Protein AF-A0A821MSV3-F1 (afdb_monomer_lite)

Radius of gyration: 21.6 Å; chains: 1; bounding box: 60×41×45 Å

Secondary structure (DSSP, 8-state):
--HHHHHHHHHTEEEETTTTEEEETTTB--SSTTB-TTT-PBPB--TT--HHHHHHHHHHIIIIIHHHHHHHHTTT------TTS-HHHHHHHHHHHHHHHHTSHHHHHHHHHHHHTTS-----SSHHHHHHHHHHHHHHHHHHHHHHHHHHHHHHHTT--

Sequence (161 aa):
IEDDLLKRRILGRLIHKPSGRTYHEEFHPPKQPMKDDVTGETLERRSDDTNETLNARLNTYHSQTKPLIDFYRKRHVHRSIDATQHVSKVLKQSIEIVDHFRQQPTYKLSEVIVEKAQNEDDLNTKSKQITNQADAEKRLSNNFLSIYNSVTSVLRERGII

Structure (mmCIF, N/CA/C/O backbone):
data_AF-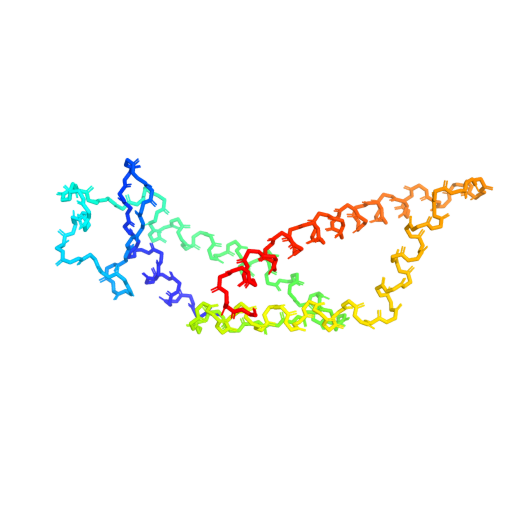A0A821MSV3-F1
#
_entry.id   AF-A0A821MSV3-F1
#
loop_
_atom_site.group_PDB
_atom_site.id
_atom_site.type_symbol
_atom_site.label_atom_id
_atom_site.label_alt_id
_atom_site.label_comp_id
_atom_site.label_asym_id
_atom_site.label_entity_id
_atom_site.label_seq_id
_atom_site.pdbx_PDB_ins_code
_atom_site.Cartn_x
_atom_site.Cartn_y
_atom_site.Cartn_z
_atom_site.occupancy
_atom_site.B_iso_or_equiv
_atom_site.auth_seq_id
_atom_site.auth_comp_id
_atom_site.auth_asym_id
_atom_site.auth_atom_id
_atom_site.pdbx_PDB_model_num
ATOM 1 N N . ILE A 1 1 ? -1.767 2.713 -10.852 1.00 86.12 1 ILE A N 1
ATOM 2 C CA . ILE A 1 1 ? -2.822 3.044 -9.867 1.00 86.12 1 ILE A CA 1
ATOM 3 C C . ILE A 1 1 ? -2.900 4.554 -9.840 1.00 86.12 1 ILE A C 1
ATOM 5 O O . ILE A 1 1 ? -1.842 5.165 -9.777 1.00 86.12 1 ILE A O 1
ATOM 9 N N . GLU A 1 2 ? -4.098 5.121 -9.898 1.00 91.62 2 GLU A N 1
ATOM 10 C CA . GLU A 1 2 ? -4.280 6.569 -9.792 1.00 91.62 2 GLU A CA 1
ATOM 11 C C . GLU A 1 2 ? -3.944 7.077 -8.383 1.00 91.62 2 GLU A C 1
ATOM 13 O O . GLU A 1 2 ? -4.313 6.450 -7.382 1.00 91.62 2 GLU A O 1
ATOM 18 N N . ASP A 1 3 ? -3.277 8.229 -8.304 1.00 93.44 3 ASP A N 1
ATOM 19 C CA . ASP A 1 3 ? -2.793 8.809 -7.044 1.00 93.44 3 ASP A CA 1
ATOM 20 C C . ASP A 1 3 ? -3.931 9.066 -6.048 1.00 93.44 3 ASP A C 1
ATOM 22 O O . ASP A 1 3 ? -3.771 8.835 -4.851 1.00 93.44 3 ASP A O 1
ATOM 26 N N . ASP A 1 4 ? -5.114 9.460 -6.519 1.00 93.38 4 ASP A N 1
ATOM 27 C CA . ASP A 1 4 ? -6.261 9.715 -5.640 1.00 93.38 4 ASP A CA 1
ATOM 28 C C . ASP A 1 4 ? -6.815 8.438 -4.999 1.00 93.38 4 ASP A C 1
ATOM 30 O O . ASP A 1 4 ? -7.256 8.449 -3.846 1.00 93.38 4 ASP A O 1
ATOM 34 N N . LEU A 1 5 ? -6.730 7.299 -5.692 1.00 92.50 5 LEU A N 1
ATOM 35 C CA . LEU A 1 5 ? -7.059 6.011 -5.087 1.00 92.50 5 LEU A CA 1
ATOM 36 C C . LEU A 1 5 ? -6.012 5.613 -4.037 1.00 92.50 5 LEU A C 1
ATOM 38 O O . LEU A 1 5 ? -6.377 5.068 -2.994 1.00 92.50 5 LEU A O 1
ATOM 42 N N . LEU A 1 6 ? -4.728 5.902 -4.275 1.00 92.75 6 LEU A N 1
ATOM 43 C CA . LEU A 1 6 ? -3.677 5.692 -3.273 1.00 92.75 6 LEU A CA 1
ATOM 44 C C . LEU A 1 6 ? -3.888 6.575 -2.040 1.00 92.75 6 LEU A C 1
ATOM 46 O O . LEU A 1 6 ? -3.778 6.070 -0.924 1.00 92.75 6 LEU A O 1
ATOM 50 N N . LYS A 1 7 ? -4.264 7.847 -2.219 1.00 94.25 7 LYS A N 1
ATOM 51 C CA . LYS A 1 7 ? -4.624 8.749 -1.113 1.00 94.25 7 LYS A CA 1
ATOM 52 C C . LYS A 1 7 ? -5.728 8.166 -0.251 1.00 94.25 7 LYS A C 1
ATOM 54 O O . LYS A 1 7 ? -5.529 8.037 0.955 1.00 94.25 7 LYS A O 1
ATOM 59 N N . ARG A 1 8 ? -6.835 7.727 -0.856 1.00 94.12 8 ARG A N 1
ATOM 60 C CA . ARG A 1 8 ? -7.924 7.087 -0.102 1.00 94.12 8 ARG A CA 1
ATOM 61 C C . ARG A 1 8 ? -7.447 5.860 0.672 1.00 94.12 8 ARG A C 1
ATOM 63 O O . ARG A 1 8 ? -7.705 5.770 1.864 1.00 94.12 8 ARG A O 1
ATOM 70 N N . ARG A 1 9 ? -6.682 4.971 0.023 1.00 93.69 9 ARG A N 1
ATOM 71 C CA . ARG A 1 9 ? -6.158 3.731 0.632 1.00 93.69 9 ARG A CA 1
ATOM 72 C C . ARG A 1 9 ? -5.214 3.965 1.813 1.00 93.69 9 ARG A C 1
ATOM 74 O O . ARG A 1 9 ? -5.204 3.175 2.752 1.00 93.69 9 ARG A O 1
ATOM 81 N N . ILE A 1 10 ? -4.364 4.987 1.733 1.00 94.56 10 ILE A N 1
ATOM 82 C CA . ILE A 1 10 ? -3.355 5.264 2.761 1.00 94.56 10 ILE A CA 1
ATOM 83 C C . ILE A 1 10 ? -3.970 6.047 3.922 1.00 94.56 10 ILE A C 1
ATOM 85 O O . ILE A 1 10 ? -3.787 5.663 5.072 1.00 94.56 10 ILE A O 1
ATOM 89 N N . LEU A 1 11 ? -4.734 7.103 3.633 1.00 95.44 11 LEU A N 1
ATOM 90 C CA . LEU A 1 11 ? -5.289 7.983 4.666 1.00 95.44 11 LEU A CA 1
ATOM 91 C C . LEU A 1 11 ? -6.431 7.336 5.461 1.00 95.44 11 LEU A C 1
ATOM 93 O O . LEU A 1 11 ? -6.666 7.726 6.605 1.00 95.44 11 LEU A O 1
ATOM 97 N N . GLY A 1 12 ? -7.123 6.352 4.880 1.00 95.69 12 GLY A N 1
ATOM 98 C CA . GLY A 1 12 ? -8.183 5.595 5.547 1.00 95.69 12 GLY A CA 1
ATOM 99 C C . GLY A 1 12 ? -7.692 4.401 6.370 1.00 95.69 12 GLY A C 1
ATOM 100 O O . GLY A 1 12 ? -8.519 3.634 6.858 1.00 95.69 12 GLY A O 1
ATOM 101 N N . ARG A 1 13 ? -6.375 4.190 6.509 1.00 96.94 13 ARG A N 1
ATOM 102 C CA . ARG A 1 13 ? -5.812 3.036 7.223 1.00 96.94 13 ARG A CA 1
ATOM 103 C C . ARG A 1 13 ? -5.927 3.188 8.740 1.00 96.94 13 ARG A C 1
ATOM 105 O O . ARG A 1 13 ? -5.513 4.190 9.319 1.00 96.94 13 ARG A O 1
ATOM 112 N N . LEU A 1 14 ? -6.400 2.125 9.380 1.00 97.50 14 LEU A N 1
ATOM 113 C CA . LEU A 1 14 ? -6.507 1.988 10.829 1.00 97.50 14 LEU A CA 1
ATOM 114 C C . LEU A 1 14 ? -5.700 0.773 11.299 1.00 97.50 14 LEU A C 1
ATOM 116 O O . LEU A 1 14 ? -5.571 -0.217 10.573 1.00 97.50 14 LEU A O 1
ATOM 120 N N . ILE A 1 15 ? -5.165 0.829 12.515 1.00 97.38 15 ILE A N 1
ATOM 121 C CA . ILE A 1 15 ? -4.403 -0.259 13.126 1.00 97.38 15 ILE A CA 1
ATOM 122 C C . ILE A 1 15 ? -4.786 -0.446 14.592 1.00 97.38 15 ILE A C 1
ATOM 124 O O . ILE A 1 15 ? -4.945 0.514 15.346 1.00 97.38 15 ILE A O 1
ATOM 128 N N . HIS A 1 16 ? -4.898 -1.705 15.002 1.00 97.75 16 HIS A N 1
ATOM 129 C CA . HIS A 1 16 ? -4.957 -2.088 16.402 1.00 97.75 16 HIS A CA 1
ATOM 130 C C . HIS A 1 16 ? -3.535 -2.372 16.912 1.00 97.75 16 HIS A C 1
ATOM 132 O O . HIS A 1 16 ? -3.018 -3.479 16.728 1.00 97.75 16 HIS A O 1
ATOM 138 N N . LYS A 1 17 ? -2.895 -1.373 17.535 1.00 95.38 17 LYS A N 1
ATOM 139 C CA . LYS A 1 17 ? -1.481 -1.402 17.969 1.00 95.38 17 LYS A CA 1
ATOM 140 C C . LYS A 1 17 ? -1.032 -2.702 18.658 1.00 95.38 17 LYS A C 1
ATOM 142 O O . LYS A 1 17 ? -0.028 -3.255 18.216 1.00 95.38 17 LYS A O 1
ATOM 147 N N . PRO A 1 18 ? -1.743 -3.216 19.682 1.00 96.75 18 PRO A N 1
ATOM 148 C CA . PRO A 1 18 ? -1.330 -4.422 20.403 1.00 96.75 18 PRO A CA 1
ATOM 149 C C . PRO A 1 18 ? -1.244 -5.679 19.532 1.00 96.75 18 PRO A C 1
ATOM 151 O O . PRO A 1 18 ? -0.412 -6.545 19.778 1.00 96.75 18 PRO A O 1
ATOM 154 N N . SER A 1 19 ? -2.105 -5.792 18.517 1.00 96.81 19 SER A N 1
ATOM 155 C CA . SER A 1 19 ? -2.214 -7.008 17.696 1.00 96.81 19 SER A CA 1
ATOM 156 C C . SER A 1 19 ? -1.620 -6.890 16.294 1.00 96.81 19 SER A C 1
ATOM 158 O O . SER A 1 19 ? -1.409 -7.901 15.631 1.00 96.81 19 SER A O 1
ATOM 160 N N . GLY A 1 20 ? -1.435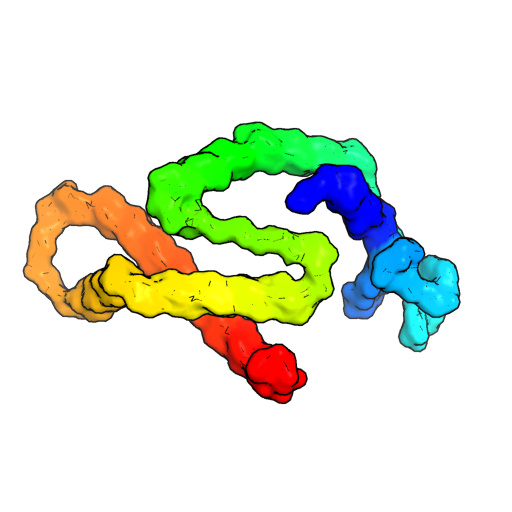 -5.665 15.799 1.00 95.12 20 GLY A N 1
ATOM 161 C CA . GLY A 1 20 ? -1.073 -5.395 14.411 1.00 95.12 20 GLY A CA 1
ATOM 162 C C . GLY A 1 20 ? -2.202 -5.598 13.391 1.00 95.12 20 GLY A C 1
ATOM 163 O O . GLY A 1 20 ? -1.960 -5.378 12.205 1.00 95.12 20 GLY A O 1
ATOM 164 N N . ARG A 1 21 ? -3.424 -5.982 13.803 1.00 96.88 21 ARG A N 1
ATOM 165 C CA . ARG A 1 21 ? -4.583 -6.059 12.894 1.00 96.88 21 ARG A CA 1
ATOM 166 C C . ARG A 1 21 ? -4.836 -4.703 12.247 1.00 96.88 21 ARG A C 1
ATOM 168 O O . ARG A 1 21 ? -4.806 -3.670 12.919 1.00 96.88 21 ARG A O 1
ATOM 175 N N . THR A 1 22 ? -5.094 -4.719 10.947 1.00 96.56 22 THR A N 1
ATOM 176 C CA . THR A 1 22 ? -5.338 -3.522 10.150 1.00 96.56 22 THR A CA 1
ATOM 177 C C . THR A 1 22 ? -6.772 -3.493 9.655 1.00 96.56 22 THR A C 1
ATOM 179 O O . THR A 1 22 ? -7.345 -4.514 9.286 1.00 96.56 22 THR A O 1
ATOM 182 N N . TYR A 1 23 ? -7.330 -2.292 9.623 1.00 97.44 23 TYR A N 1
ATOM 183 C CA . TYR A 1 23 ? -8.652 -2.005 9.088 1.00 97.44 23 TYR A CA 1
ATOM 184 C C . TYR A 1 23 ? -8.546 -0.824 8.129 1.00 97.44 23 TYR A C 1
ATOM 186 O O . TYR A 1 23 ? -7.500 -0.170 8.016 1.00 97.44 23 TYR A O 1
ATOM 194 N N . HIS A 1 24 ? -9.633 -0.542 7.428 1.00 97.00 24 HIS A N 1
ATOM 195 C CA . HIS A 1 24 ? -9.721 0.613 6.558 1.00 97.00 24 HIS A CA 1
ATOM 196 C C . HIS A 1 24 ? -11.123 1.209 6.589 1.00 97.00 24 HIS A C 1
ATOM 198 O O . HIS A 1 24 ? -12.087 0.485 6.389 1.00 97.00 24 HIS A O 1
ATOM 204 N N . GLU A 1 25 ? -1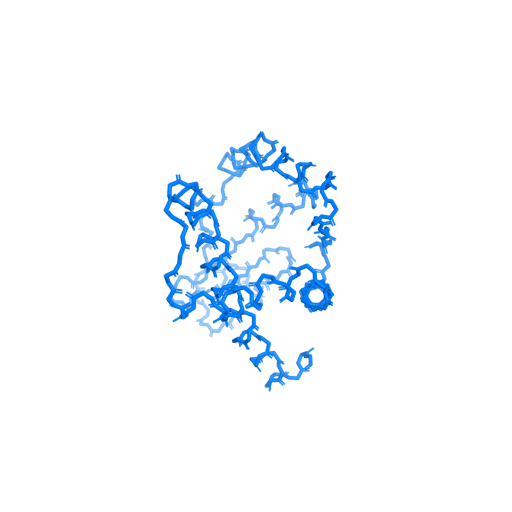1.239 2.528 6.719 1.00 95.62 25 GLU A N 1
ATOM 205 C CA . GLU A 1 25 ? -12.528 3.229 6.845 1.00 95.62 25 GLU A CA 1
ATOM 206 C C . GLU A 1 25 ? -13.530 2.902 5.722 1.00 95.62 25 GLU A C 1
ATOM 208 O O . GLU A 1 25 ? -14.693 2.646 5.998 1.00 95.62 25 GLU A O 1
ATOM 213 N N . GLU A 1 26 ? -13.077 2.859 4.463 1.00 93.94 26 GLU A N 1
ATOM 214 C CA . GLU A 1 26 ? -13.907 2.478 3.304 1.00 93.94 26 GLU A CA 1
ATOM 215 C C . GLU A 1 26 ? -13.814 0.989 2.901 1.00 93.94 26 GLU A C 1
ATOM 217 O O . GLU A 1 26 ? -14.832 0.331 2.709 1.00 93.94 26 GLU A O 1
ATOM 222 N N . PHE A 1 27 ? -12.602 0.449 2.704 1.00 90.88 27 PHE A N 1
ATOM 223 C CA . PHE A 1 27 ? -12.408 -0.835 2.007 1.00 90.88 27 PHE A CA 1
ATOM 224 C C . PHE A 1 27 ? -12.453 -2.078 2.905 1.00 90.88 27 PHE A C 1
ATOM 226 O O . PHE A 1 27 ? -12.623 -3.186 2.401 1.00 90.88 27 PHE A O 1
ATOM 233 N N . HIS A 1 28 ? -12.258 -1.914 4.213 1.00 94.44 28 HIS A N 1
ATOM 234 C CA . HIS A 1 28 ? -12.316 -2.993 5.200 1.00 94.44 28 HIS A CA 1
ATOM 235 C C . HIS A 1 28 ? -12.678 -2.406 6.575 1.00 94.44 28 HIS A C 1
ATOM 237 O O . HIS A 1 28 ? -11.824 -2.361 7.469 1.00 94.44 28 HIS A O 1
ATOM 243 N N . PRO A 1 29 ? -13.895 -1.845 6.714 1.00 97.00 29 PRO A N 1
ATOM 244 C CA . PRO A 1 29 ? -14.278 -1.128 7.921 1.00 97.00 29 PRO A CA 1
ATOM 245 C C . PRO A 1 29 ? -14.382 -2.087 9.109 1.00 97.00 29 PRO A C 1
ATOM 247 O O . PRO A 1 29 ? -14.822 -3.226 8.930 1.00 97.00 29 PRO A O 1
ATOM 250 N N . PRO A 1 30 ? -14.016 -1.639 10.322 1.00 97.56 30 PRO A N 1
ATOM 251 C CA . PRO A 1 30 ? -14.334 -2.392 11.527 1.00 97.56 30 PRO A CA 1
ATOM 252 C C . PRO A 1 30 ? -15.855 -2.471 11.711 1.00 97.56 30 PRO A C 1
ATOM 254 O O . PRO A 1 30 ? -16.596 -1.585 11.270 1.00 97.56 30 PRO A O 1
ATOM 257 N N . LYS A 1 31 ? -16.336 -3.497 12.417 1.00 97.69 31 LYS A N 1
ATOM 258 C CA . LYS A 1 31 ? -17.761 -3.658 12.755 1.00 97.69 31 LYS A CA 1
ATOM 259 C C . LYS A 1 31 ? -18.287 -2.481 13.569 1.00 97.69 31 LYS A C 1
ATOM 261 O O . LYS A 1 31 ? -19.442 -2.093 13.411 1.00 97.69 31 LYS A O 1
ATOM 266 N N . GLN A 1 32 ? -17.449 -1.935 14.450 1.00 97.38 32 GLN A N 1
ATOM 267 C CA . GLN A 1 32 ? -17.727 -0.714 15.197 1.00 97.38 32 GLN A CA 1
ATOM 268 C C . GLN A 1 32 ? -16.668 0.348 14.868 1.00 97.38 32 GLN A C 1
ATOM 270 O O . GLN A 1 32 ? -15.475 0.040 14.903 1.00 97.38 32 GLN A O 1
ATOM 275 N N . PRO A 1 33 ? -17.063 1.602 14.574 1.00 97.12 33 PRO A N 1
ATOM 276 C CA . PRO A 1 33 ? -16.113 2.655 14.233 1.00 97.12 33 PRO A CA 1
ATOM 277 C C . PRO A 1 33 ? -15.011 2.806 15.284 1.00 97.12 33 PRO A C 1
ATOM 279 O O . PRO A 1 33 ? -15.291 2.936 16.475 1.00 97.12 33 PRO A O 1
ATOM 282 N N . MET A 1 34 ? -13.756 2.817 14.828 1.00 97.38 34 MET A N 1
ATOM 283 C CA . MET A 1 34 ? -12.564 2.980 15.672 1.00 97.38 34 MET A CA 1
ATOM 284 C C . MET A 1 34 ? -12.397 1.912 16.769 1.00 97.38 34 MET A C 1
ATOM 286 O O . MET A 1 34 ? -11.730 2.170 17.775 1.00 97.38 34 MET A O 1
ATOM 290 N N . LYS A 1 35 ? -12.964 0.713 16.583 1.00 98.12 35 LYS A N 1
ATOM 291 C CA . LYS A 1 35 ? -12.858 -0.406 17.526 1.00 98.12 35 LYS A CA 1
ATOM 292 C C . LYS A 1 35 ? -12.377 -1.679 16.845 1.00 98.12 35 LYS A C 1
ATOM 294 O O . LYS A 1 35 ? -12.798 -1.991 15.740 1.00 98.12 35 LYS A O 1
ATOM 299 N N . ASP A 1 36 ? -11.479 -2.399 17.505 1.00 98.19 36 ASP A N 1
ATOM 300 C CA . ASP A 1 36 ? -11.008 -3.696 17.039 1.00 98.19 36 ASP A CA 1
ATOM 301 C C . ASP A 1 36 ? -12.117 -4.747 17.154 1.00 98.19 36 ASP A C 1
ATOM 303 O O . ASP A 1 36 ? -12.751 -4.884 18.199 1.00 98.19 36 ASP A O 1
ATOM 307 N N . ASP A 1 37 ? -12.317 -5.527 16.095 1.00 98.06 37 ASP A N 1
ATOM 308 C CA . ASP A 1 37 ? -13.411 -6.498 16.004 1.00 98.06 37 ASP A CA 1
ATOM 309 C C . ASP A 1 37 ? -13.272 -7.695 16.954 1.00 98.06 37 ASP A C 1
ATOM 311 O O . ASP A 1 37 ? -14.246 -8.428 17.148 1.00 98.06 37 ASP A O 1
ATOM 315 N N . VAL A 1 38 ? -12.074 -7.931 17.500 1.00 97.69 38 VAL A N 1
ATOM 316 C CA . VAL A 1 38 ? -11.780 -9.069 18.381 1.00 97.69 38 VAL A CA 1
ATOM 317 C C . VAL A 1 38 ? -11.750 -8.633 19.841 1.00 97.69 38 VAL A C 1
ATOM 319 O O . VAL A 1 38 ? -12.346 -9.301 20.681 1.00 97.69 38 VAL A O 1
ATOM 322 N N . THR A 1 39 ? -11.054 -7.537 20.155 1.00 97.81 39 THR A N 1
ATOM 323 C CA . THR A 1 39 ? -10.854 -7.095 21.547 1.00 97.81 39 THR A CA 1
ATOM 324 C C . THR A 1 39 ? -11.793 -5.971 21.974 1.00 97.81 39 THR A C 1
ATOM 326 O O . THR A 1 39 ? -11.973 -5.759 23.170 1.00 97.81 39 THR A O 1
ATOM 329 N N . GLY A 1 40 ? -12.399 -5.239 21.033 1.00 97.00 40 GLY A N 1
ATOM 330 C CA . GLY A 1 40 ? -13.172 -4.028 21.330 1.00 97.00 40 GLY A CA 1
ATOM 331 C C . GLY A 1 40 ? -12.309 -2.840 21.779 1.00 97.00 40 GLY A C 1
ATOM 332 O O . GLY A 1 40 ? -12.835 -1.811 22.210 1.00 97.00 40 GLY A O 1
ATOM 333 N N . GLU A 1 41 ? -10.984 -2.954 21.696 1.00 97.94 41 GLU A N 1
ATOM 334 C CA . GLU A 1 41 ? -10.052 -1.872 22.007 1.00 97.94 41 GLU A CA 1
ATOM 335 C C . GLU A 1 41 ? -10.024 -0.829 20.885 1.00 97.94 41 GLU A C 1
ATOM 337 O O . GLU A 1 41 ? -10.537 -1.038 19.787 1.00 97.94 41 GLU A O 1
ATOM 342 N N . THR A 1 42 ? -9.457 0.342 21.164 1.00 97.94 42 THR A N 1
ATOM 343 C CA . THR A 1 42 ? -9.457 1.461 20.216 1.00 97.94 42 THR A CA 1
ATOM 344 C C . THR A 1 42 ? -8.471 1.233 19.068 1.00 97.94 42 THR A C 1
ATOM 346 O O . THR A 1 42 ? -7.320 0.851 19.280 1.00 97.94 42 THR A O 1
ATOM 349 N N . LEU A 1 43 ? -8.922 1.517 17.847 1.00 98.25 43 LEU A N 1
ATOM 350 C CA . LEU A 1 43 ? -8.067 1.616 16.668 1.00 98.25 43 LEU A CA 1
ATOM 351 C C . LEU A 1 43 ? -7.455 3.007 16.568 1.00 98.25 43 LEU A C 1
ATOM 353 O O . LEU A 1 43 ? -8.038 3.999 17.000 1.00 98.25 43 LEU A O 1
ATOM 357 N N . GLU A 1 44 ? -6.311 3.093 15.913 1.00 96.81 44 GLU A N 1
ATOM 358 C CA . GLU A 1 44 ? -5.648 4.359 15.639 1.00 96.81 44 GLU A CA 1
ATOM 359 C C . GLU A 1 44 ? -5.203 4.458 14.184 1.00 96.81 44 GLU A C 1
ATOM 361 O O . GLU A 1 44 ? -5.046 3.457 13.484 1.00 96.81 44 GLU A O 1
ATOM 366 N N . ARG A 1 45 ? -4.984 5.688 13.726 1.00 94.50 45 ARG A N 1
ATOM 367 C CA . ARG A 1 45 ? -4.313 5.956 12.454 1.00 94.50 45 ARG A CA 1
ATOM 368 C C . ARG A 1 45 ? -2.810 5.971 12.689 1.00 94.50 45 ARG A C 1
ATOM 370 O O . ARG A 1 45 ? -2.346 6.404 13.744 1.00 94.50 45 ARG A O 1
ATOM 377 N N . ARG A 1 46 ? -2.033 5.541 11.697 1.00 91.56 46 ARG A N 1
ATOM 378 C CA . ARG A 1 46 ? -0.577 5.687 11.778 1.00 91.56 46 ARG A CA 1
ATOM 379 C C . ARG A 1 46 ? -0.190 7.154 11.645 1.00 91.56 46 ARG A C 1
ATOM 381 O O . ARG A 1 46 ? -0.768 7.886 10.848 1.00 91.56 46 ARG A O 1
ATOM 388 N N . SER A 1 47 ? 0.838 7.559 12.382 1.00 91.19 47 SER A N 1
ATOM 389 C CA . SER A 1 47 ? 1.336 8.937 12.370 1.00 91.19 47 SER A CA 1
ATOM 390 C C . SER A 1 47 ? 1.902 9.378 11.016 1.00 91.19 47 SER A C 1
ATOM 392 O O . SER A 1 47 ? 1.925 10.572 10.741 1.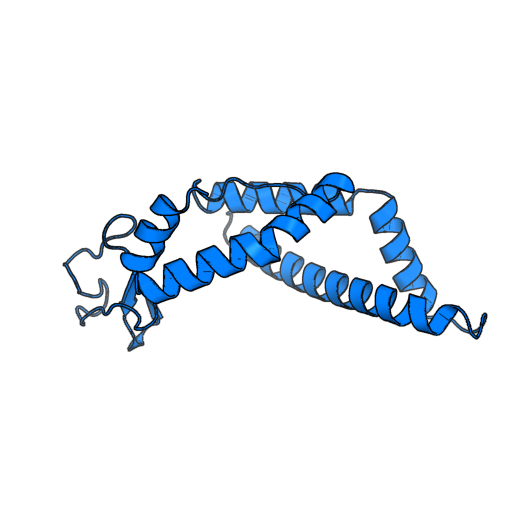00 91.19 47 SER A O 1
ATOM 394 N N . ASP A 1 48 ? 2.340 8.443 10.163 1.00 90.25 48 ASP A N 1
ATOM 395 C CA . ASP A 1 48 ? 2.898 8.743 8.840 1.00 90.25 48 ASP A CA 1
ATOM 396 C C . ASP A 1 48 ? 1.864 8.766 7.699 1.00 90.25 48 ASP A C 1
ATOM 398 O O . ASP A 1 48 ? 2.213 9.101 6.564 1.00 90.25 48 ASP A O 1
ATOM 402 N N . ASP A 1 49 ? 0.595 8.457 7.984 1.00 92.25 49 ASP A N 1
ATOM 403 C CA . ASP A 1 49 ? -0.504 8.492 7.010 1.00 92.25 49 ASP A CA 1
ATOM 404 C C . ASP A 1 49 ? -1.128 9.891 6.933 1.00 92.25 49 ASP A C 1
ATOM 406 O O . ASP A 1 49 ? -2.306 10.098 7.220 1.00 92.25 49 ASP A O 1
ATOM 410 N N . THR A 1 50 ? -0.314 10.873 6.541 1.00 93.31 50 THR A N 1
ATOM 411 C CA . THR A 1 50 ? -0.743 12.265 6.347 1.00 93.31 50 THR A CA 1
ATOM 412 C C . THR A 1 50 ? -0.724 12.651 4.873 1.00 93.31 50 THR A C 1
ATOM 414 O O . THR A 1 50 ? 0.049 12.113 4.075 1.00 93.31 50 THR A O 1
ATOM 417 N N . ASN A 1 51 ? -1.560 13.624 4.497 1.00 93.81 51 ASN A N 1
ATOM 418 C CA . ASN A 1 51 ? -1.605 14.124 3.122 1.00 93.81 51 ASN A CA 1
ATOM 419 C C . ASN A 1 51 ? -0.248 14.706 2.690 1.00 93.81 51 ASN A C 1
ATOM 421 O O . ASN A 1 51 ? 0.204 14.464 1.576 1.00 93.81 51 ASN A O 1
ATOM 425 N N . GLU A 1 52 ? 0.430 15.424 3.586 1.00 94.94 52 GLU A N 1
ATOM 426 C CA . GLU A 1 52 ? 1.757 15.989 3.335 1.00 94.94 52 GLU A CA 1
ATOM 427 C C . GLU A 1 52 ? 2.802 14.896 3.078 1.00 94.94 52 GLU A C 1
ATOM 429 O O . GLU A 1 52 ? 3.458 14.899 2.032 1.00 94.94 52 GLU A O 1
ATOM 434 N N . THR A 1 53 ? 2.907 13.913 3.982 1.00 94.25 53 THR A N 1
ATOM 435 C CA . THR A 1 53 ? 3.865 12.804 3.841 1.00 94.25 53 THR A CA 1
ATOM 436 C C . THR A 1 53 ? 3.589 11.988 2.580 1.00 94.25 53 THR A C 1
ATOM 438 O O . THR A 1 53 ? 4.521 11.608 1.867 1.00 94.25 53 THR A O 1
ATOM 441 N N . LEU A 1 54 ? 2.318 11.736 2.262 1.00 94.69 54 LEU A N 1
ATOM 442 C CA . LEU A 1 54 ? 1.951 10.993 1.063 1.00 94.69 54 LEU A CA 1
ATOM 443 C C . LEU A 1 54 ? 2.278 11.763 -0.221 1.00 94.69 54 LEU A C 1
ATOM 445 O O . LEU A 1 54 ? 2.859 11.178 -1.133 1.00 94.69 54 LEU A O 1
ATOM 449 N N . ASN A 1 55 ? 1.963 13.057 -0.293 1.00 94.56 55 ASN A N 1
ATOM 450 C CA . ASN A 1 55 ? 2.277 13.868 -1.471 1.00 94.56 55 ASN A CA 1
ATOM 451 C C . ASN A 1 55 ? 3.790 13.956 -1.699 1.00 94.56 55 ASN A C 1
ATOM 453 O O . ASN A 1 55 ? 4.249 13.799 -2.831 1.00 94.56 55 ASN A O 1
ATOM 457 N N . ALA A 1 56 ? 4.581 14.112 -0.632 1.00 95.19 56 ALA A N 1
ATOM 458 C CA . ALA A 1 56 ? 6.038 14.061 -0.726 1.00 95.19 56 ALA A CA 1
ATOM 459 C C . ALA A 1 56 ? 6.529 12.709 -1.281 1.00 95.19 56 ALA A C 1
ATOM 461 O O . ALA A 1 56 ? 7.369 12.674 -2.182 1.00 95.19 56 ALA A O 1
ATOM 462 N N . ARG A 1 57 ? 5.968 11.588 -0.804 1.00 95.19 57 ARG A N 1
ATOM 463 C CA . ARG A 1 57 ? 6.297 10.238 -1.302 1.00 95.19 57 ARG A CA 1
ATOM 464 C C . ARG A 1 57 ? 5.904 10.045 -2.772 1.00 95.19 57 ARG A C 1
ATOM 466 O O . ARG A 1 57 ? 6.706 9.503 -3.532 1.00 95.19 57 ARG A O 1
ATOM 473 N N . LEU A 1 58 ? 4.719 10.501 -3.185 1.00 94.69 58 LEU A N 1
ATOM 474 C CA . LEU A 1 58 ? 4.255 10.423 -4.577 1.00 94.69 58 LEU A CA 1
ATOM 475 C C . LEU A 1 58 ? 5.146 11.249 -5.513 1.00 94.69 58 LEU A C 1
ATOM 477 O O . LEU A 1 58 ? 5.566 10.749 -6.555 1.00 94.69 58 LEU A O 1
ATOM 481 N N . ASN A 1 59 ? 5.523 12.466 -5.115 1.00 94.94 59 ASN A N 1
ATOM 482 C CA . ASN A 1 59 ? 6.440 13.306 -5.890 1.00 94.94 59 ASN A CA 1
ATOM 483 C C . ASN A 1 59 ? 7.811 12.637 -6.074 1.00 94.94 59 ASN A C 1
ATOM 485 O O . ASN A 1 59 ? 8.357 12.614 -7.182 1.00 94.94 59 ASN A O 1
ATOM 489 N N . THR A 1 60 ? 8.355 12.038 -5.012 1.00 95.19 60 THR A N 1
ATOM 490 C CA . THR A 1 60 ? 9.606 11.267 -5.083 1.00 95.19 60 THR A CA 1
ATOM 491 C C . THR A 1 60 ? 9.470 10.061 -6.014 1.00 95.19 60 THR A C 1
ATOM 493 O O . THR A 1 60 ? 10.330 9.843 -6.865 1.00 95.19 60 THR A O 1
ATOM 496 N N . TYR A 1 61 ? 8.369 9.310 -5.928 1.00 93.06 61 TYR A N 1
ATOM 497 C CA . TYR A 1 61 ? 8.102 8.183 -6.826 1.00 93.06 61 TYR A CA 1
ATOM 498 C C . TYR A 1 61 ? 8.045 8.619 -8.300 1.00 93.06 61 TYR A C 1
ATOM 500 O O . TYR A 1 61 ? 8.714 8.030 -9.154 1.00 93.06 61 TYR A O 1
ATOM 508 N N . HIS A 1 62 ? 7.298 9.682 -8.609 1.00 93.00 62 HIS A N 1
ATOM 509 C CA . HIS A 1 62 ? 7.154 10.174 -9.982 1.00 93.00 62 HIS A CA 1
ATOM 510 C C . HIS A 1 62 ? 8.456 10.741 -10.551 1.00 93.00 62 HIS A C 1
ATOM 512 O O . HIS A 1 62 ? 8.712 10.580 -11.742 1.00 93.00 62 HIS A O 1
ATOM 518 N N . SER A 1 63 ? 9.291 11.373 -9.723 1.00 94.00 63 SER A N 1
ATOM 519 C CA . SER A 1 63 ? 10.571 11.944 -10.166 1.00 94.00 63 SER A CA 1
ATOM 520 C C . SER A 1 63 ? 11.693 10.910 -10.286 1.00 94.00 63 SER A C 1
ATOM 522 O O . SER A 1 63 ? 12.505 11.010 -11.203 1.00 94.00 63 SER A O 1
ATOM 524 N N . GLN A 1 64 ? 11.742 9.909 -9.401 1.00 91.69 64 GLN A N 1
ATOM 525 C CA . GLN A 1 64 ? 12.875 8.977 -9.316 1.00 91.69 64 GLN A CA 1
ATOM 526 C C . GLN A 1 64 ? 12.548 7.574 -9.829 1.00 91.69 64 GLN A C 1
ATOM 528 O O . GLN A 1 64 ? 13.359 6.957 -10.519 1.00 91.69 64 GLN A O 1
ATOM 533 N N . THR A 1 65 ? 11.364 7.046 -9.518 1.00 88.31 65 THR A N 1
ATOM 534 C CA . THR A 1 65 ? 10.992 5.668 -9.870 1.00 88.31 65 THR A CA 1
ATOM 535 C C . THR A 1 65 ? 10.405 5.574 -11.276 1.00 88.31 65 THR A C 1
ATOM 537 O O . THR A 1 65 ? 10.698 4.622 -12.000 1.00 88.31 65 THR A O 1
ATOM 540 N N . LYS A 1 66 ? 9.624 6.567 -11.717 1.00 87.62 66 LYS A N 1
ATOM 541 C CA . LYS A 1 66 ? 9.015 6.563 -13.059 1.00 87.62 66 LYS A CA 1
ATOM 542 C C . LYS A 1 66 ? 10.040 6.465 -14.207 1.00 87.62 66 LYS A C 1
ATOM 544 O O . LYS A 1 66 ? 9.816 5.646 -15.099 1.00 87.62 66 LYS A O 1
ATOM 549 N N . PRO A 1 67 ? 11.193 7.169 -14.189 1.00 91.38 67 PRO A N 1
ATOM 550 C CA . PRO A 1 67 ? 12.221 6.993 -15.222 1.00 91.38 67 PRO A CA 1
ATOM 551 C C . PRO A 1 67 ? 12.793 5.568 -15.283 1.00 91.38 67 PRO A C 1
ATOM 553 O O . PRO A 1 67 ? 13.137 5.074 -16.360 1.00 91.38 67 PRO A O 1
ATOM 556 N N . LEU A 1 68 ? 12.862 4.877 -14.141 1.00 90.69 68 LEU A N 1
ATOM 557 C CA . LEU A 1 68 ? 13.340 3.497 -14.068 1.00 90.69 68 LEU A CA 1
ATOM 558 C C . LEU A 1 68 ? 12.348 2.516 -14.718 1.00 90.69 68 LEU A C 1
ATOM 560 O O . LEU A 1 68 ? 12.760 1.567 -15.386 1.00 90.69 68 LEU A O 1
ATOM 564 N N . ILE A 1 69 ? 11.043 2.778 -14.595 1.00 89.50 69 ILE A N 1
ATOM 565 C CA . ILE A 1 69 ? 10.003 2.019 -15.307 1.00 89.50 69 ILE A CA 1
ATOM 566 C C . ILE A 1 69 ? 10.220 2.126 -16.819 1.00 89.50 69 ILE A C 1
ATOM 568 O O . ILE A 1 69 ? 10.233 1.110 -17.517 1.00 89.50 69 ILE A O 1
ATOM 572 N N . ASP A 1 70 ? 10.460 3.335 -17.330 1.00 88.50 70 ASP A N 1
ATOM 573 C CA . ASP A 1 70 ? 10.733 3.547 -18.754 1.00 88.50 70 ASP A CA 1
ATOM 574 C C . ASP A 1 70 ? 12.013 2.845 -19.219 1.00 88.50 70 ASP A C 1
ATOM 576 O O . ASP A 1 70 ? 12.039 2.255 -20.305 1.00 88.50 70 ASP A O 1
ATOM 580 N N . PHE A 1 71 ? 13.058 2.849 -18.391 1.00 89.50 71 PHE A N 1
ATOM 581 C CA . PHE A 1 71 ? 14.306 2.135 -18.656 1.00 89.50 71 PHE A CA 1
ATOM 582 C C . PHE A 1 71 ? 14.097 0.622 -18.845 1.00 89.50 71 PHE A C 1
ATOM 584 O O . PHE A 1 71 ? 14.641 0.047 -19.796 1.00 89.50 71 PHE A O 1
ATOM 591 N N . TYR A 1 72 ? 13.303 -0.021 -17.980 1.00 88.69 72 TYR A N 1
ATOM 592 C CA . TYR A 1 72 ? 13.003 -1.456 -18.082 1.00 88.69 72 TYR A CA 1
ATOM 593 C C . TYR A 1 72 ? 11.976 -1.774 -19.174 1.00 88.69 72 TYR A C 1
ATOM 595 O O . TYR A 1 72 ? 12.066 -2.820 -19.823 1.00 88.69 72 TYR A O 1
ATOM 603 N N . ARG A 1 73 ? 11.039 -0.856 -19.444 1.00 88.56 73 ARG A N 1
ATOM 604 C CA . ARG A 1 73 ? 10.068 -0.975 -20.540 1.00 88.56 73 ARG A CA 1
ATOM 605 C C . ARG A 1 73 ? 10.752 -1.017 -21.903 1.00 88.56 73 ARG A C 1
ATOM 607 O O . ARG A 1 73 ? 10.435 -1.897 -22.698 1.00 88.56 73 ARG A O 1
ATOM 614 N N . LYS A 1 74 ? 11.746 -0.150 -22.137 1.00 90.25 74 LYS A N 1
ATOM 615 C CA . LYS A 1 74 ? 12.570 -0.151 -23.365 1.00 90.25 74 LYS A CA 1
ATOM 616 C C . LYS A 1 74 ? 13.375 -1.441 -23.568 1.00 90.25 74 LYS A C 1
ATOM 618 O O . LYS A 1 74 ? 13.760 -1.739 -24.687 1.00 90.25 74 LYS A O 1
ATOM 623 N N . ARG A 1 75 ? 13.633 -2.196 -22.496 1.00 87.81 75 ARG A N 1
ATOM 624 C CA . ARG A 1 75 ? 14.357 -3.480 -22.524 1.00 87.81 75 ARG A CA 1
ATOM 625 C C . ARG A 1 75 ? 13.441 -4.698 -22.599 1.00 87.81 75 ARG A C 1
ATOM 627 O O . ARG A 1 75 ? 13.933 -5.815 -22.549 1.00 87.81 75 ARG A O 1
ATOM 634 N N . HIS A 1 76 ? 12.126 -4.496 -22.680 1.00 85.62 76 HIS A N 1
ATOM 635 C CA . HIS A 1 76 ? 11.127 -5.568 -22.725 1.00 85.62 76 HIS A CA 1
ATOM 636 C C . HIS A 1 76 ? 11.127 -6.517 -21.507 1.00 85.62 76 HIS A C 1
ATOM 638 O O . HIS A 1 76 ? 10.517 -7.582 -21.562 1.00 85.62 76 HIS A O 1
ATOM 644 N N . VAL A 1 77 ? 11.738 -6.110 -20.387 1.00 85.75 77 VAL A N 1
ATOM 645 C CA . VAL A 1 77 ? 11.767 -6.871 -19.118 1.00 85.75 77 VAL A CA 1
ATOM 646 C C . VAL A 1 77 ? 10.778 -6.340 -18.076 1.00 85.75 77 VAL A C 1
ATOM 648 O O . VAL A 1 77 ? 10.631 -6.906 -17.001 1.00 85.75 77 VAL A O 1
ATOM 651 N N . HIS A 1 78 ? 10.066 -5.255 -18.383 1.00 90.00 78 HIS A N 1
ATOM 652 C CA . HIS A 1 78 ? 9.017 -4.716 -17.521 1.00 90.00 78 HIS A CA 1
ATOM 653 C C . HIS A 1 78 ? 7.658 -5.367 -17.809 1.00 90.00 78 HIS A C 1
ATOM 655 O O . HIS A 1 78 ? 7.219 -5.436 -18.962 1.00 90.00 78 HIS A O 1
ATOM 661 N N . ARG A 1 79 ? 6.941 -5.745 -16.747 1.00 92.12 79 ARG A N 1
ATOM 662 C CA . ARG A 1 79 ? 5.523 -6.126 -16.784 1.00 92.12 79 ARG A CA 1
ATOM 663 C C . ARG A 1 79 ? 4.753 -5.295 -15.762 1.00 92.12 79 ARG A C 1
ATOM 665 O O . ARG A 1 79 ? 5.170 -5.191 -14.614 1.00 92.12 79 ARG A O 1
ATOM 672 N N . SER A 1 80 ? 3.634 -4.712 -16.183 1.00 91.94 80 SER A N 1
ATOM 673 C CA . SER A 1 80 ? 2.728 -3.968 -15.306 1.00 91.94 80 SER A CA 1
ATOM 674 C C . SER A 1 80 ? 1.583 -4.856 -14.840 1.00 91.94 80 SER A C 1
ATOM 676 O O . SER A 1 80 ? 0.960 -5.529 -15.659 1.00 91.94 80 SER A O 1
ATOM 678 N N . ILE A 1 81 ? 1.260 -4.781 -13.552 1.00 94.25 81 ILE A N 1
ATOM 679 C CA . ILE A 1 81 ? 0.092 -5.433 -12.960 1.00 94.25 81 ILE A CA 1
ATOM 680 C C . ILE A 1 81 ? -0.844 -4.346 -12.445 1.00 94.25 81 ILE A C 1
ATOM 682 O O . ILE A 1 81 ? -0.413 -3.402 -11.778 1.00 94.25 81 ILE A O 1
ATOM 686 N N . ASP A 1 82 ? -2.133 -4.476 -12.745 1.00 93.06 82 ASP A N 1
ATOM 687 C CA . ASP A 1 82 ? -3.144 -3.604 -12.166 1.00 93.06 82 ASP A CA 1
ATOM 688 C C . ASP A 1 82 ? -3.432 -4.014 -10.714 1.00 93.06 82 ASP A C 1
ATOM 690 O O . ASP A 1 82 ? -4.201 -4.935 -10.435 1.00 93.06 82 ASP A O 1
ATOM 694 N N . ALA A 1 83 ? -2.812 -3.289 -9.786 1.00 92.19 83 ALA A N 1
ATOM 695 C CA . ALA A 1 83 ? -2.951 -3.472 -8.344 1.00 92.19 83 ALA A CA 1
ATOM 696 C C . ALA A 1 83 ? -4.207 -2.797 -7.739 1.00 92.19 83 ALA A C 1
ATOM 698 O O . ALA A 1 83 ? -4.314 -2.628 -6.517 1.00 92.19 83 ALA A O 1
ATOM 699 N N . THR A 1 84 ? -5.180 -2.394 -8.565 1.00 91.88 84 THR A N 1
ATOM 700 C CA . THR A 1 84 ? -6.517 -2.008 -8.081 1.00 91.88 84 THR A CA 1
ATOM 701 C C . THR A 1 84 ? -7.429 -3.211 -7.837 1.00 91.88 84 THR A C 1
ATOM 703 O O . THR A 1 84 ? -8.360 -3.110 -7.040 1.00 91.88 84 THR A O 1
ATOM 706 N N . GLN A 1 85 ? -7.120 -4.350 -8.460 1.00 91.31 85 GLN A N 1
ATOM 707 C CA . GLN A 1 85 ? -7.895 -5.587 -8.401 1.00 91.31 85 GLN A CA 1
ATOM 708 C C . GLN A 1 85 ? -7.801 -6.293 -7.035 1.00 91.31 85 GLN A C 1
ATOM 710 O O . GLN A 1 85 ? -6.950 -5.979 -6.202 1.00 91.31 85 GLN A O 1
ATOM 715 N N . HIS A 1 86 ? -8.663 -7.294 -6.823 1.00 89.69 86 HIS A N 1
ATOM 716 C CA . HIS A 1 86 ? -8.625 -8.140 -5.628 1.00 89.69 86 HIS A CA 1
ATOM 717 C C . HIS A 1 86 ? -7.263 -8.837 -5.470 1.00 89.69 86 HIS A C 1
ATOM 719 O O . HIS A 1 86 ? -6.677 -9.296 -6.455 1.00 89.69 86 HIS A O 1
ATOM 725 N N . VAL A 1 87 ? -6.791 -8.967 -4.225 1.00 87.69 87 VAL A N 1
ATOM 726 C CA . VAL A 1 87 ? -5.446 -9.471 -3.897 1.00 87.69 87 VAL A CA 1
ATOM 727 C C . VAL A 1 87 ? -5.142 -10.828 -4.534 1.00 87.69 87 VAL A C 1
ATOM 729 O O . VAL A 1 87 ? -4.057 -11.010 -5.076 1.00 87.69 87 VAL A O 1
ATOM 732 N N . SER A 1 88 ? -6.110 -11.750 -4.566 1.00 88.12 88 SER A N 1
ATOM 733 C CA . SER A 1 88 ? -5.925 -13.070 -5.188 1.00 88.12 88 SER A CA 1
ATOM 734 C C . SER A 1 88 ? -5.640 -12.982 -6.690 1.00 88.12 88 SER A C 1
ATOM 736 O O . SER A 1 88 ? -4.822 -13.734 -7.213 1.00 88.12 88 SER A O 1
ATOM 738 N N . LYS A 1 89 ? -6.264 -12.027 -7.388 1.00 91.50 89 LYS A N 1
ATOM 739 C CA . LYS A 1 89 ? -6.068 -11.823 -8.825 1.00 91.50 89 LYS A CA 1
ATOM 740 C C . LYS A 1 89 ? -4.712 -11.185 -9.117 1.00 91.50 89 LYS A C 1
ATOM 742 O O . LYS A 1 89 ? -4.000 -11.663 -9.994 1.00 91.50 89 LYS A O 1
ATOM 747 N N . VAL A 1 90 ? -4.336 -10.160 -8.348 1.00 92.69 90 VAL A N 1
ATOM 748 C CA . VAL A 1 90 ? -3.011 -9.514 -8.438 1.00 92.69 90 VAL A CA 1
ATOM 749 C C . VAL A 1 90 ? -1.898 -10.533 -8.178 1.00 92.69 90 VAL A C 1
ATOM 751 O O . VAL A 1 90 ? -0.899 -10.572 -8.898 1.00 92.69 90 VAL A O 1
ATOM 754 N N . LEU A 1 91 ? -2.092 -11.393 -7.178 1.00 91.44 91 LEU A N 1
ATOM 755 C CA . LEU A 1 91 ? -1.151 -12.447 -6.820 1.00 91.44 91 LEU A CA 1
ATOM 756 C C . LEU A 1 91 ? -0.997 -13.479 -7.939 1.00 91.44 91 LEU A C 1
ATOM 758 O O . LEU A 1 91 ? 0.126 -13.766 -8.346 1.00 91.44 91 LEU A O 1
ATOM 762 N N . LYS A 1 92 ? -2.114 -13.973 -8.483 1.00 91.12 92 LYS A N 1
ATOM 763 C CA . LYS A 1 92 ? -2.103 -14.904 -9.616 1.00 91.12 92 LYS A CA 1
ATOM 764 C C . LYS A 1 92 ? -1.335 -14.330 -10.813 1.00 91.12 92 LYS A C 1
ATOM 766 O O . LYS A 1 92 ? -0.439 -14.986 -11.329 1.00 91.12 92 LYS A O 1
ATOM 771 N N . GLN A 1 93 ? -1.615 -13.079 -11.188 1.00 93.50 93 GLN A N 1
ATOM 772 C CA . GLN A 1 93 ? -0.907 -12.395 -12.281 1.00 93.50 93 GLN A CA 1
ATO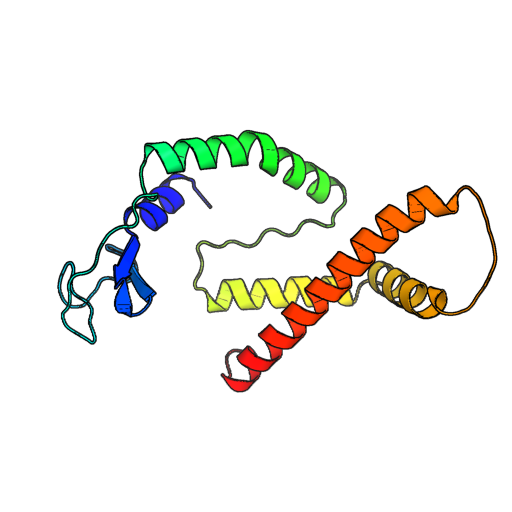M 773 C C . GLN A 1 93 ? 0.597 -12.259 -12.007 1.00 93.50 93 GLN A C 1
ATOM 775 O O . GLN A 1 93 ? 1.410 -12.413 -12.917 1.00 93.50 93 GLN A O 1
ATOM 780 N N . SER A 1 94 ? 0.977 -11.985 -10.756 1.00 91.81 94 SER A N 1
ATOM 781 C CA . SER A 1 94 ? 2.385 -11.888 -10.353 1.00 91.81 94 SER A CA 1
ATOM 782 C C . SER A 1 94 ? 3.119 -13.213 -10.556 1.00 91.81 94 SER A C 1
ATOM 784 O O . SER A 1 94 ? 4.207 -13.224 -11.126 1.00 91.81 94 SER A O 1
ATOM 786 N N . ILE A 1 95 ? 2.508 -14.322 -10.135 1.00 90.94 95 ILE A N 1
ATOM 787 C CA . ILE A 1 95 ? 3.061 -15.676 -10.273 1.00 90.94 95 ILE A CA 1
ATOM 788 C C . ILE A 1 95 ? 3.231 -16.039 -11.750 1.00 90.94 95 ILE A C 1
ATOM 790 O O . ILE A 1 95 ? 4.327 -16.406 -12.166 1.00 90.94 95 ILE A O 1
ATOM 794 N N . GLU A 1 96 ? 2.192 -15.835 -12.563 1.00 90.88 96 GLU A N 1
ATOM 795 C CA . GLU A 1 96 ? 2.230 -16.111 -14.006 1.00 90.88 96 GLU A CA 1
ATOM 796 C C . GLU A 1 96 ? 3.358 -15.343 -14.717 1.00 90.88 96 GLU A C 1
ATOM 798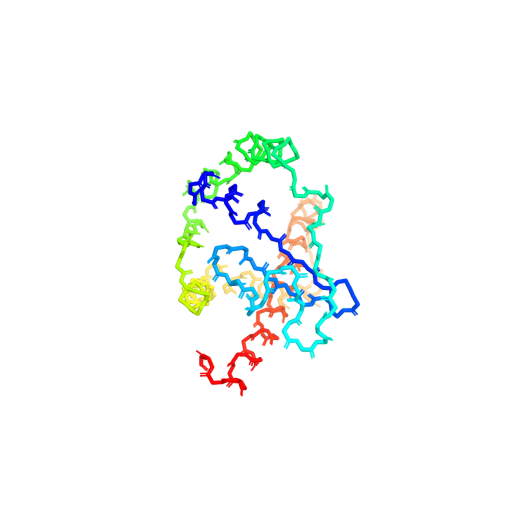 O O . GLU A 1 96 ? 4.054 -15.891 -15.574 1.00 90.88 96 GLU A O 1
ATOM 803 N N . ILE A 1 97 ? 3.577 -14.077 -14.344 1.00 90.69 97 ILE A N 1
ATOM 804 C CA . ILE A 1 97 ? 4.670 -13.257 -14.883 1.00 90.69 97 ILE A CA 1
ATOM 805 C C . ILE A 1 97 ? 6.037 -13.832 -14.498 1.00 90.69 97 ILE A C 1
ATOM 807 O O . ILE A 1 97 ? 6.928 -13.910 -15.347 1.00 90.69 97 ILE A O 1
ATOM 811 N N . VAL A 1 98 ? 6.212 -14.217 -13.235 1.00 87.62 98 VAL A N 1
ATOM 812 C CA . VAL A 1 98 ? 7.475 -14.775 -12.735 1.00 87.62 98 VAL A CA 1
ATOM 813 C C . VAL A 1 98 ? 7.791 -16.102 -13.417 1.00 87.62 98 VAL A C 1
ATOM 815 O O . VAL A 1 98 ? 8.901 -16.273 -13.928 1.00 87.62 98 VAL A O 1
ATOM 818 N N . ASP A 1 99 ? 6.814 -17.002 -13.503 1.00 86.75 99 ASP A N 1
ATOM 819 C CA . ASP A 1 99 ? 6.972 -18.293 -14.174 1.00 86.75 99 ASP A CA 1
ATOM 820 C C . ASP A 1 99 ? 7.315 -18.116 -15.657 1.00 86.75 99 ASP A C 1
ATOM 822 O O . ASP A 1 99 ? 8.202 -18.800 -16.176 1.00 86.75 99 ASP A O 1
ATOM 826 N N . HIS A 1 100 ? 6.682 -17.151 -16.331 1.00 86.00 100 HIS A N 1
ATOM 827 C CA . HIS A 1 100 ? 7.009 -16.818 -17.715 1.00 86.00 100 HIS A CA 1
ATOM 828 C C . HIS A 1 100 ? 8.472 -16.379 -17.876 1.00 86.00 100 HIS A C 1
ATOM 830 O O . HIS A 1 100 ? 9.147 -16.837 -18.800 1.00 86.00 100 HIS A O 1
ATOM 836 N N . PHE A 1 101 ? 8.988 -15.519 -16.990 1.00 82.75 101 PHE A N 1
ATOM 837 C CA . PHE A 1 101 ? 10.389 -15.090 -17.051 1.00 82.75 101 PHE A CA 1
ATOM 838 C C . PHE A 1 101 ? 11.368 -16.228 -16.758 1.00 82.75 101 PHE A C 1
ATOM 840 O O . PHE A 1 101 ? 12.392 -16.327 -17.434 1.00 82.75 101 PHE A O 1
ATOM 847 N N . ARG A 1 102 ? 11.036 -17.125 -15.823 1.00 77.62 102 ARG A N 1
ATOM 848 C CA . ARG A 1 102 ? 11.870 -18.290 -15.496 1.00 77.62 102 ARG A CA 1
ATOM 849 C C . ARG A 1 102 ? 12.050 -19.242 -16.680 1.00 77.62 102 ARG A C 1
ATOM 851 O O . ARG A 1 102 ? 13.093 -19.873 -16.832 1.00 77.62 102 ARG A O 1
ATOM 858 N N . GLN A 1 103 ? 11.033 -19.356 -17.527 1.00 76.12 103 GLN A N 1
ATOM 859 C CA . GLN A 1 103 ? 11.071 -20.235 -18.695 1.00 76.12 103 GLN A CA 1
ATOM 860 C C . GLN A 1 103 ? 11.883 -19.651 -19.863 1.00 76.12 103 GLN A C 1
ATOM 862 O O . GLN A 1 103 ? 12.194 -20.388 -20.802 1.00 76.12 103 GLN A O 1
ATOM 867 N N . GLN A 1 104 ? 12.263 -18.365 -19.821 1.00 68.25 104 GLN A N 1
ATOM 868 C CA . GLN A 1 104 ? 13.037 -17.751 -20.898 1.00 68.25 104 GLN A CA 1
ATOM 869 C C . GLN A 1 104 ? 14.496 -18.251 -20.917 1.00 68.25 104 GLN A C 1
ATOM 871 O O . GLN A 1 104 ? 15.144 -18.351 -19.871 1.00 68.25 104 GLN A O 1
ATOM 876 N N . PRO A 1 105 ? 15.063 -18.532 -22.108 1.00 57.56 105 PRO A N 1
ATOM 877 C CA . PRO A 1 105 ? 16.402 -19.112 -22.246 1.00 57.56 105 PRO A CA 1
ATOM 878 C C . PRO A 1 105 ? 17.524 -18.219 -21.693 1.00 57.56 105 PRO A C 1
ATOM 880 O O . PRO A 1 105 ? 18.553 -18.733 -21.267 1.00 57.56 105 PRO A O 1
ATOM 883 N N . THR A 1 106 ? 17.326 -16.900 -21.640 1.00 56.75 106 THR A N 1
ATOM 884 C CA . THR A 1 106 ? 18.267 -15.937 -21.043 1.00 56.75 106 THR A CA 1
ATOM 885 C C . THR A 1 106 ? 18.391 -16.084 -19.525 1.00 56.75 106 THR A C 1
ATOM 887 O O . THR A 1 106 ? 19.498 -15.974 -19.007 1.00 56.75 106 THR A O 1
ATOM 890 N N . TYR A 1 107 ? 17.295 -16.395 -18.824 1.00 52.41 107 TYR A N 1
ATOM 891 C CA . TYR A 1 107 ? 17.306 -16.681 -17.384 1.00 52.41 107 TYR A CA 1
ATOM 892 C C . TYR A 1 107 ? 17.927 -18.053 -17.089 1.00 52.41 107 TYR A C 1
ATOM 894 O O . TYR A 1 107 ? 18.729 -18.195 -16.171 1.00 52.41 107 TYR A O 1
ATOM 902 N N . LYS A 1 108 ? 17.653 -19.054 -17.939 1.00 50.03 108 LYS A N 1
ATOM 903 C CA . LYS A 1 108 ? 18.340 -20.353 -17.853 1.00 50.03 108 LYS A CA 1
ATOM 904 C C . LYS A 1 108 ? 19.849 -20.224 -18.066 1.00 50.03 108 LYS A C 1
ATOM 906 O O . LYS A 1 108 ? 20.605 -20.911 -17.392 1.00 50.03 108 LYS A O 1
ATOM 911 N N . LEU A 1 109 ? 20.308 -19.353 -18.972 1.00 42.47 109 LEU A N 1
ATOM 912 C CA . LEU A 1 109 ? 21.744 -19.122 -19.167 1.00 42.47 109 LEU A CA 1
ATOM 913 C C . LEU A 1 109 ? 22.404 -18.510 -17.925 1.00 42.47 109 LEU A C 1
ATOM 915 O O . LEU A 1 109 ? 23.500 -18.940 -17.578 1.00 42.47 109 LEU A O 1
ATOM 919 N N . SER A 1 110 ? 21.766 -17.551 -17.245 1.00 49.81 110 SER A N 1
ATOM 920 C CA . SER A 1 110 ? 22.323 -16.982 -16.011 1.00 49.81 110 SER A CA 1
ATOM 921 C C . SER A 1 110 ? 22.288 -17.972 -14.841 1.00 49.81 110 SER A C 1
ATOM 923 O O . SER A 1 110 ? 23.278 -18.037 -14.118 1.00 49.81 110 SER A O 1
ATOM 925 N N . GLU A 1 111 ? 21.249 -18.805 -14.688 1.00 51.59 111 GLU A N 1
ATOM 926 C CA . GLU A 1 111 ? 21.245 -19.927 -13.722 1.00 51.59 111 GLU A CA 1
ATOM 927 C C . GLU A 1 111 ? 22.376 -20.938 -14.014 1.00 51.59 111 GLU A C 1
ATOM 929 O O . GLU A 1 111 ? 23.126 -21.306 -13.110 1.00 51.59 111 GLU A O 1
ATOM 934 N N . VAL A 1 112 ? 22.576 -21.317 -15.283 1.00 47.78 112 VAL A N 1
ATOM 935 C CA . VAL A 1 112 ? 23.638 -22.258 -15.695 1.00 47.78 112 VAL A CA 1
ATOM 936 C C . VAL A 1 112 ? 25.040 -21.664 -15.510 1.00 47.78 112 VAL A C 1
ATOM 938 O O . VAL A 1 112 ? 25.964 -22.376 -15.120 1.00 47.78 112 VAL A O 1
ATOM 941 N N . ILE A 1 113 ? 25.234 -20.367 -15.768 1.00 47.69 113 ILE A N 1
ATOM 942 C CA . ILE A 1 113 ? 26.512 -19.678 -15.506 1.00 47.69 113 ILE A CA 1
ATOM 943 C C . ILE A 1 113 ? 26.777 -19.607 -13.994 1.00 47.69 113 ILE A C 1
ATOM 945 O O . ILE A 1 113 ? 27.913 -19.784 -13.558 1.00 47.69 113 ILE A O 1
ATOM 949 N N . VAL A 1 114 ? 25.733 -19.403 -13.187 1.00 48.62 114 VAL A N 1
ATOM 950 C CA . VAL A 1 114 ? 25.813 -19.356 -11.722 1.00 48.62 114 VAL A CA 1
ATOM 951 C C . VAL A 1 114 ? 26.222 -20.702 -11.111 1.00 48.62 114 VAL A C 1
ATOM 953 O O . VAL A 1 114 ? 27.006 -20.684 -10.158 1.00 48.62 114 VAL A O 1
ATOM 956 N N . GLU A 1 115 ? 25.746 -21.823 -11.661 1.00 46.28 115 GLU A N 1
ATOM 957 C CA . GLU A 1 115 ? 26.183 -23.182 -11.292 1.00 46.28 115 GLU A CA 1
ATOM 958 C C . GLU A 1 115 ? 27.609 -23.487 -11.767 1.00 46.28 115 GLU A C 1
ATOM 960 O O . GLU A 1 115 ? 28.404 -24.061 -11.024 1.00 46.28 115 GLU A O 1
ATOM 965 N N . LYS A 1 116 ? 27.973 -23.068 -12.985 1.00 42.47 116 LYS A N 1
ATOM 966 C CA . LYS A 1 116 ? 29.305 -23.341 -13.550 1.00 42.47 116 LYS A CA 1
ATOM 967 C C . LYS A 1 116 ? 30.426 -22.495 -12.942 1.00 42.47 116 LYS A C 1
ATOM 969 O O . LYS A 1 116 ? 31.576 -22.909 -12.993 1.00 42.47 116 LYS A O 1
ATOM 974 N N . ALA A 1 117 ? 30.110 -21.362 -12.314 1.00 46.09 117 ALA A N 1
ATOM 975 C CA . ALA A 1 117 ? 31.085 -20.490 -11.652 1.00 46.09 117 ALA A CA 1
ATOM 976 C C . ALA A 1 117 ? 31.588 -21.003 -10.282 1.00 46.09 117 ALA A C 1
ATOM 978 O O . ALA A 1 117 ? 32.284 -20.270 -9.583 1.00 46.09 117 ALA A O 1
ATOM 979 N N . GLN A 1 118 ? 31.230 -22.225 -9.865 1.00 46.78 118 GLN A N 1
ATOM 980 C CA . GLN A 1 118 ? 31.798 -22.863 -8.667 1.00 46.78 118 GLN A CA 1
ATOM 981 C C . GLN A 1 118 ? 33.036 -23.732 -8.947 1.00 46.78 118 GLN A C 1
ATOM 983 O O . GLN A 1 118 ? 33.620 -24.229 -7.991 1.00 46.78 118 GLN A O 1
ATOM 988 N N . ASN A 1 119 ? 33.467 -23.876 -10.208 1.00 43.34 119 ASN A N 1
ATOM 989 C CA . ASN A 1 119 ? 34.690 -24.598 -10.569 1.00 43.34 119 ASN A CA 1
ATOM 990 C C . ASN A 1 119 ? 35.663 -23.690 -11.346 1.00 43.34 119 ASN A C 1
ATOM 992 O O . ASN A 1 119 ? 35.405 -23.339 -12.492 1.00 43.34 119 ASN A O 1
ATOM 996 N N . GLU A 1 120 ? 36.717 -23.313 -10.618 1.00 46.81 120 GLU A N 1
ATOM 997 C CA . GLU A 1 120 ? 38.077 -22.841 -10.941 1.00 46.81 120 GLU A CA 1
ATOM 998 C C . GLU A 1 120 ? 38.411 -22.038 -12.219 1.00 46.81 120 GLU A C 1
ATOM 1000 O O . GLU A 1 120 ? 38.144 -22.426 -13.353 1.00 46.81 120 GLU A O 1
ATOM 1005 N N . ASP A 1 121 ? 39.139 -20.945 -11.953 1.00 50.44 121 ASP A N 1
ATOM 1006 C CA . ASP A 1 121 ? 40.366 -20.516 -12.632 1.00 50.44 121 ASP A CA 1
ATOM 1007 C C . ASP A 1 121 ? 40.349 -20.353 -14.157 1.00 50.44 121 ASP A C 1
ATOM 1009 O O . ASP A 1 121 ? 40.893 -21.181 -14.874 1.00 50.44 121 ASP A O 1
ATOM 1013 N N . ASP A 1 122 ? 39.861 -19.207 -14.654 1.00 45.38 122 ASP A N 1
ATOM 1014 C CA . ASP A 1 122 ? 40.654 -18.361 -15.567 1.00 45.38 122 ASP A CA 1
ATOM 1015 C C . ASP A 1 122 ? 39.992 -16.985 -15.817 1.00 45.38 122 ASP A C 1
ATOM 1017 O O . ASP A 1 122 ? 38.779 -16.821 -15.693 1.00 45.38 122 ASP A O 1
ATOM 1021 N N . LEU A 1 123 ? 40.801 -16.018 -16.268 1.00 39.00 123 LEU A N 1
ATOM 1022 C CA . LEU A 1 123 ? 40.474 -14.677 -16.791 1.00 39.00 123 LEU A CA 1
ATOM 1023 C C . LEU A 1 123 ? 40.420 -13.545 -15.757 1.00 39.00 123 LEU A C 1
ATOM 1025 O O . LEU A 1 123 ? 39.374 -13.021 -15.371 1.00 39.00 123 LEU A O 1
ATOM 1029 N N . ASN A 1 124 ? 41.616 -13.085 -15.390 1.00 49.94 124 ASN A N 1
ATOM 1030 C CA . ASN A 1 124 ? 41.875 -11.890 -14.598 1.00 49.94 124 ASN A CA 1
ATOM 1031 C C . ASN A 1 124 ? 41.699 -10.588 -15.420 1.00 49.94 124 ASN A C 1
ATOM 1033 O O . ASN A 1 124 ? 42.182 -10.451 -16.544 1.00 49.94 124 ASN A O 1
ATOM 1037 N N . THR A 1 125 ? 41.106 -9.582 -14.770 1.00 44.81 125 THR A N 1
ATOM 1038 C CA . THR A 1 125 ? 41.165 -8.119 -15.021 1.00 44.81 125 THR A CA 1
ATOM 1039 C C . THR A 1 125 ? 39.991 -7.429 -15.748 1.00 44.81 125 THR A C 1
ATOM 1041 O O . THR A 1 125 ? 39.707 -6.283 -15.412 1.00 44.81 125 THR A O 1
ATOM 1044 N N . LYS A 1 126 ? 39.198 -8.085 -16.613 1.00 43.38 126 LYS A N 1
ATOM 1045 C CA . LYS A 1 126 ? 37.858 -7.564 -17.037 1.00 43.38 126 LYS A CA 1
ATOM 1046 C C . LYS A 1 126 ? 36.696 -8.111 -16.196 1.00 43.38 126 LYS A C 1
ATOM 1048 O O . LYS A 1 126 ? 35.595 -7.566 -16.194 1.00 43.38 126 LYS A O 1
ATOM 1053 N N . SER A 1 127 ? 36.976 -9.166 -15.447 1.00 42.22 127 SER A N 1
ATOM 1054 C CA . SER A 1 127 ? 36.067 -9.923 -14.594 1.00 42.22 127 SER A CA 1
ATOM 1055 C C . SER A 1 127 ? 35.624 -9.149 -13.354 1.00 42.22 127 SER A C 1
ATOM 1057 O O . SER A 1 127 ? 34.454 -9.217 -13.034 1.00 42.22 127 SER A O 1
ATOM 1059 N N . LYS A 1 128 ? 36.460 -8.316 -12.717 1.00 41.91 128 LYS A N 1
ATOM 1060 C CA . LYS A 1 128 ? 36.100 -7.660 -11.435 1.00 41.91 128 LYS A CA 1
ATOM 1061 C C . LYS A 1 128 ? 34.927 -6.663 -11.487 1.00 41.91 128 LYS A C 1
ATOM 1063 O O . LYS A 1 128 ? 34.248 -6.479 -10.482 1.00 41.91 128 LYS A O 1
ATOM 1068 N N . GLN A 1 129 ? 34.677 -6.004 -12.621 1.00 44.34 129 GLN A N 1
ATOM 1069 C CA . GLN A 1 129 ? 33.501 -5.128 -12.776 1.00 44.34 129 GLN A CA 1
ATOM 1070 C C . GLN A 1 129 ? 32.241 -5.914 -13.161 1.00 44.34 129 GLN A C 1
ATOM 1072 O O . GLN A 1 129 ? 31.156 -5.600 -12.678 1.00 44.34 129 GLN A O 1
ATOM 1077 N N . ILE A 1 130 ? 32.394 -6.962 -13.976 1.00 44.50 130 ILE A N 1
ATOM 1078 C CA . ILE A 1 130 ? 31.295 -7.839 -14.398 1.00 44.50 130 ILE A CA 1
ATOM 1079 C C . ILE A 1 130 ? 30.857 -8.745 -13.240 1.00 44.50 130 ILE A C 1
ATOM 1081 O O . ILE A 1 130 ? 29.663 -8.947 -13.066 1.00 44.50 130 ILE A O 1
ATOM 1085 N N . THR A 1 131 ? 31.781 -9.221 -12.398 1.00 47.03 131 THR A N 1
ATOM 1086 C CA . THR A 1 131 ? 31.478 -10.045 -11.219 1.00 47.03 131 THR A CA 1
ATOM 1087 C C . THR A 1 131 ? 30.671 -9.266 -10.203 1.00 47.03 131 THR A C 1
ATOM 1089 O O . THR A 1 131 ? 29.694 -9.796 -9.725 1.00 47.03 131 THR A O 1
ATOM 1092 N N . ASN A 1 132 ? 30.943 -7.984 -9.946 1.00 48.56 132 ASN A N 1
ATOM 1093 C CA . ASN A 1 132 ? 30.126 -7.228 -8.987 1.00 48.56 132 ASN A CA 1
ATOM 1094 C C . ASN A 1 132 ? 28.672 -7.040 -9.455 1.00 48.56 132 ASN A C 1
ATOM 1096 O O . ASN A 1 132 ? 27.754 -7.091 -8.637 1.00 48.56 132 ASN A O 1
ATOM 1100 N N . GLN A 1 133 ? 28.451 -6.847 -10.761 1.00 46.22 133 GLN A N 1
ATOM 1101 C CA . GLN A 1 133 ? 27.103 -6.763 -11.326 1.00 46.22 133 GLN A CA 1
ATOM 1102 C C . GLN A 1 133 ? 26.434 -8.144 -11.388 1.00 46.22 133 GLN A C 1
ATOM 1104 O O . GLN A 1 133 ? 25.295 -8.281 -10.953 1.00 46.22 133 GLN A O 1
ATOM 1109 N N . ALA A 1 134 ? 27.149 -9.173 -11.842 1.00 47.91 134 ALA A N 1
ATOM 1110 C CA . ALA A 1 134 ? 26.657 -10.546 -11.903 1.00 47.91 134 ALA A CA 1
ATOM 1111 C C . ALA A 1 134 ? 26.414 -11.142 -10.506 1.00 47.91 134 ALA A C 1
ATOM 1113 O O . ALA A 1 134 ? 25.455 -11.876 -10.319 1.00 47.91 134 ALA A O 1
ATOM 1114 N N . ASP A 1 135 ? 27.220 -10.790 -9.504 1.00 48.91 135 ASP A N 1
ATOM 1115 C CA . ASP A 1 135 ? 27.070 -11.194 -8.104 1.00 48.91 135 ASP A CA 1
ATOM 1116 C C . ASP A 1 135 ? 25.903 -10.459 -7.446 1.00 48.91 135 ASP A C 1
ATOM 1118 O O . ASP A 1 135 ? 25.179 -11.053 -6.646 1.00 48.91 135 ASP A O 1
ATOM 1122 N N . ALA A 1 136 ? 25.673 -9.186 -7.791 1.00 53.81 136 ALA A N 1
ATOM 1123 C CA . ALA A 1 136 ? 24.475 -8.460 -7.376 1.00 53.81 136 ALA A CA 1
ATOM 1124 C C . ALA A 1 136 ? 23.215 -9.064 -8.015 1.00 53.81 136 ALA A C 1
ATOM 1126 O O . ALA A 1 136 ? 22.248 -9.333 -7.304 1.00 53.81 136 ALA A O 1
ATOM 1127 N N . GLU A 1 137 ? 23.241 -9.354 -9.317 1.00 51.34 137 GLU A N 1
ATOM 1128 C CA . GLU A 1 137 ? 22.156 -10.022 -10.049 1.00 51.34 137 GLU A CA 1
ATOM 1129 C C . GLU A 1 137 ? 21.913 -11.450 -9.526 1.00 51.34 137 GLU A C 1
ATOM 1131 O O . GLU A 1 137 ? 20.764 -11.843 -9.326 1.00 51.34 137 GLU A O 1
ATOM 1136 N N . LYS A 1 138 ? 22.971 -12.198 -9.190 1.00 52.38 138 LYS A N 1
ATOM 1137 C CA . LYS A 1 138 ? 22.919 -13.532 -8.568 1.00 52.38 138 LYS A CA 1
ATOM 1138 C C . LYS A 1 138 ? 22.337 -13.475 -7.160 1.00 52.38 138 LYS A C 1
ATOM 1140 O O . LYS A 1 138 ? 21.470 -14.278 -6.827 1.00 52.38 138 LYS A O 1
ATOM 1145 N N . ARG A 1 139 ? 22.763 -12.519 -6.328 1.00 54.22 139 ARG A N 1
ATOM 1146 C CA . ARG A 1 139 ? 22.204 -12.306 -4.980 1.00 54.22 139 ARG A CA 1
ATOM 1147 C C . ARG A 1 139 ? 20.736 -11.902 -5.045 1.00 54.22 139 ARG A C 1
ATOM 1149 O O . ARG A 1 139 ? 19.938 -12.443 -4.284 1.00 54.22 139 ARG A O 1
ATOM 1156 N N . LEU A 1 140 ? 20.376 -11.005 -5.962 1.00 53.88 140 LEU A N 1
ATOM 1157 C CA . LEU A 1 140 ? 18.991 -10.603 -6.205 1.00 53.88 140 LEU A CA 1
ATOM 1158 C C . LEU A 1 140 ? 18.149 -11.793 -6.679 1.00 53.88 140 LEU A C 1
ATOM 1160 O O . LEU A 1 140 ? 17.078 -12.016 -6.123 1.00 53.88 140 LEU A O 1
ATOM 1164 N N . SER A 1 141 ? 18.654 -12.592 -7.622 1.00 57.53 141 SER A N 1
ATOM 1165 C CA . SER A 1 141 ? 17.977 -13.790 -8.136 1.00 57.53 141 SER A CA 1
ATOM 1166 C C . SER A 1 141 ? 17.781 -14.853 -7.053 1.00 57.53 141 SER A C 1
ATOM 1168 O O . SER A 1 141 ? 16.670 -15.337 -6.866 1.00 57.53 141 SER A O 1
ATOM 1170 N N . ASN A 1 142 ? 18.818 -15.166 -6.270 1.00 55.03 142 ASN A N 1
ATOM 1171 C CA . ASN A 1 142 ? 18.742 -16.175 -5.210 1.00 55.03 142 ASN A CA 1
ATOM 1172 C C . ASN A 1 142 ? 17.795 -15.759 -4.080 1.00 55.03 142 ASN A C 1
ATOM 1174 O O . ASN A 1 142 ? 17.014 -16.575 -3.588 1.00 55.03 142 ASN A O 1
ATOM 1178 N N . ASN A 1 143 ? 17.839 -14.486 -3.676 1.00 60.12 143 ASN A N 1
ATOM 1179 C CA . ASN A 1 143 ? 16.944 -13.975 -2.643 1.00 60.12 143 ASN A CA 1
ATOM 1180 C C . ASN A 1 143 ? 15.494 -13.950 -3.152 1.00 60.12 143 ASN A C 1
ATOM 1182 O O . ASN A 1 143 ? 14.576 -14.360 -2.445 1.00 60.12 143 ASN A O 1
ATOM 1186 N N . PHE A 1 144 ? 15.294 -13.563 -4.415 1.00 64.81 144 PHE A N 1
ATOM 1187 C CA . PHE A 1 144 ? 13.991 -13.604 -5.071 1.00 64.81 144 PHE A CA 1
ATOM 1188 C C . PHE A 1 144 ? 13.437 -15.031 -5.182 1.00 64.81 144 PHE A C 1
ATOM 1190 O O . PHE A 1 144 ? 12.277 -15.258 -4.848 1.00 64.81 144 PHE A O 1
ATOM 1197 N N . LEU A 1 145 ? 14.262 -16.002 -5.580 1.00 58.91 145 LEU A N 1
ATOM 1198 C CA . LEU A 1 145 ? 13.867 -17.404 -5.720 1.00 58.91 145 LEU A CA 1
ATOM 1199 C C . LEU A 1 145 ? 13.503 -18.031 -4.367 1.00 58.91 145 LEU A C 1
ATOM 1201 O O . LEU A 1 145 ? 12.507 -18.746 -4.266 1.00 58.91 145 LEU A O 1
ATOM 1205 N N . SER A 1 146 ? 14.267 -17.719 -3.317 1.00 61.34 146 SER A N 1
ATOM 1206 C CA . SER A 1 146 ? 13.963 -18.134 -1.943 1.00 61.34 146 SER A CA 1
ATOM 1207 C C . SER A 1 146 ? 12.605 -17.593 -1.478 1.00 61.34 146 SER A C 1
ATOM 1209 O O . SER A 1 146 ? 11.750 -18.357 -1.023 1.00 61.34 146 SER A O 1
ATOM 1211 N N . ILE A 1 147 ? 12.361 -16.291 -1.677 1.00 66.06 147 ILE A N 1
ATOM 1212 C CA . ILE A 1 147 ? 11.084 -15.649 -1.334 1.00 66.06 147 ILE A CA 1
ATOM 1213 C C . ILE A 1 147 ? 9.940 -16.262 -2.146 1.00 66.06 147 ILE A C 1
ATOM 1215 O O . ILE A 1 147 ? 8.904 -16.605 -1.580 1.00 66.06 147 ILE A O 1
ATOM 1219 N N . TYR A 1 148 ? 10.128 -16.448 -3.453 1.00 70.69 148 TYR A N 1
ATOM 1220 C CA . TYR A 1 148 ? 9.120 -17.020 -4.341 1.00 70.69 148 TYR A CA 1
ATOM 1221 C C . TYR A 1 148 ? 8.721 -18.439 -3.928 1.00 70.69 148 TYR A C 1
ATOM 1223 O O . TYR A 1 148 ? 7.532 -18.722 -3.788 1.00 70.69 148 TYR A O 1
ATOM 1231 N N . ASN A 1 149 ? 9.693 -19.320 -3.674 1.00 71.12 149 ASN A N 1
ATOM 1232 C CA . ASN A 1 149 ? 9.429 -20.698 -3.255 1.00 71.12 149 ASN A CA 1
ATOM 1233 C C . ASN A 1 149 ? 8.712 -20.749 -1.899 1.00 71.12 149 ASN A C 1
ATOM 1235 O O . ASN A 1 149 ? 7.771 -21.519 -1.721 1.00 71.12 149 ASN A O 1
ATOM 1239 N N . SER A 1 150 ? 9.117 -19.892 -0.959 1.00 69.31 150 SER A N 1
ATOM 1240 C CA . SER A 1 150 ? 8.497 -19.817 0.366 1.00 69.31 150 SER A CA 1
ATOM 1241 C C . SER A 1 150 ? 7.045 -19.324 0.279 1.00 69.31 150 SER A C 1
ATOM 1243 O O . SER A 1 150 ? 6.133 -19.938 0.832 1.00 69.31 150 SER A O 1
ATOM 1245 N N . VAL A 1 151 ? 6.795 -18.270 -0.508 1.00 70.75 151 VAL A N 1
ATOM 1246 C CA . VAL A 1 151 ? 5.446 -17.727 -0.730 1.00 70.75 151 VAL A CA 1
ATOM 1247 C C . VAL A 1 151 ? 4.560 -18.731 -1.469 1.00 70.75 151 VAL A C 1
ATOM 1249 O O . VAL A 1 151 ? 3.442 -18.987 -1.033 1.00 70.75 151 VAL A O 1
ATOM 1252 N N . THR A 1 152 ? 5.039 -19.341 -2.553 1.00 69.38 152 THR A N 1
ATOM 1253 C CA . THR A 1 152 ? 4.246 -20.310 -3.332 1.00 69.38 152 THR A CA 1
ATOM 1254 C C . THR A 1 152 ? 3.911 -21.575 -2.542 1.00 69.38 152 THR A C 1
ATOM 1256 O O . THR A 1 152 ? 2.790 -22.067 -2.671 1.00 69.38 152 THR A O 1
ATOM 1259 N N . SER A 1 153 ? 4.809 -22.057 -1.673 1.00 72.12 153 SER A N 1
ATOM 1260 C CA . SER A 1 153 ? 4.516 -23.168 -0.751 1.00 72.12 153 SER A CA 1
ATOM 1261 C C . SER A 1 153 ? 3.335 -22.840 0.165 1.00 72.12 153 SER A C 1
ATOM 1263 O O . SER A 1 153 ? 2.351 -23.578 0.194 1.00 72.12 153 SER A O 1
ATOM 1265 N N . VAL A 1 154 ? 3.378 -21.682 0.835 1.00 69.88 154 VAL A N 1
ATOM 1266 C CA . VAL A 1 154 ? 2.311 -21.230 1.748 1.00 69.88 154 VAL A CA 1
ATOM 1267 C C . VAL A 1 154 ? 0.977 -21.050 1.020 1.00 69.88 154 VAL A C 1
ATOM 1269 O O . VAL A 1 154 ? -0.088 -21.338 1.566 1.00 69.88 154 VAL A O 1
ATOM 1272 N N . LEU A 1 155 ? 1.006 -20.559 -0.219 1.00 61.62 155 LEU A N 1
ATOM 1273 C CA . LEU A 1 155 ? -0.208 -20.363 -1.009 1.00 61.62 155 LEU A CA 1
ATOM 1274 C C . LEU A 1 155 ? -0.843 -21.690 -1.436 1.00 61.62 155 LEU A C 1
ATOM 1276 O O . LEU A 1 155 ? -2.070 -21.802 -1.384 1.00 61.62 155 LEU A O 1
ATOM 1280 N N . ARG A 1 156 ? -0.026 -22.689 -1.792 1.00 74.12 156 ARG A N 1
ATOM 1281 C CA . ARG A 1 156 ? -0.489 -24.043 -2.125 1.00 74.12 156 ARG A CA 1
ATOM 1282 C C . ARG A 1 156 ? -1.079 -24.750 -0.905 1.00 74.12 156 ARG A C 1
ATOM 1284 O O . ARG A 1 156 ? -2.154 -25.331 -1.000 1.00 74.12 156 ARG A O 1
ATOM 1291 N N . GLU A 1 157 ? -0.435 -24.640 0.258 1.00 76.00 157 GLU A N 1
ATOM 1292 C CA . GLU A 1 157 ? -0.962 -25.165 1.532 1.00 76.00 157 GLU A CA 1
ATOM 1293 C C . GLU A 1 157 ? -2.334 -24.576 1.889 1.00 76.00 157 GLU A C 1
ATOM 1295 O O . GLU A 1 157 ? -3.170 -25.246 2.491 1.00 76.00 157 GLU A O 1
ATOM 1300 N N . ARG A 1 158 ? -2.587 -23.324 1.491 1.00 69.94 158 ARG A N 1
ATOM 1301 C CA . ARG A 1 158 ? -3.857 -22.621 1.721 1.00 69.94 158 ARG A CA 1
ATOM 1302 C C . ARG A 1 158 ? -4.880 -22.796 0.594 1.00 69.94 158 ARG A C 1
ATOM 1304 O O . ARG A 1 158 ? -5.939 -22.176 0.664 1.00 69.94 158 ARG A O 1
ATOM 1311 N N . GLY A 1 159 ? -4.578 -23.590 -0.438 1.00 61.59 159 GLY A N 1
ATOM 1312 C CA . GLY A 1 159 ? -5.460 -23.814 -1.591 1.00 61.59 159 GLY A CA 1
ATOM 1313 C C . GLY A 1 159 ? -5.760 -22.549 -2.404 1.00 61.59 159 GLY A C 1
ATOM 1314 O O . GLY A 1 159 ? -6.805 -22.462 -3.046 1.00 61.59 159 GLY A O 1
ATOM 1315 N N . ILE A 1 160 ? -4.885 -21.541 -2.332 1.00 66.12 160 ILE A N 1
ATOM 1316 C CA . ILE A 1 160 ? -5.049 -20.267 -3.050 1.00 66.12 160 ILE A CA 1
ATOM 1317 C C . ILE A 1 160 ? -4.592 -20.409 -4.509 1.00 66.12 160 ILE A C 1
ATOM 1319 O O . ILE A 1 160 ? -5.158 -19.758 -5.392 1.00 66.12 160 ILE A O 1
ATOM 1323 N N . ILE A 1 161 ? -3.578 -21.248 -4.744 1.00 52.88 161 ILE A N 1
ATOM 1324 C CA . ILE A 1 161 ? -3.036 -21.632 -6.055 1.00 52.88 161 ILE A CA 1
ATOM 1325 C C . ILE A 1 161 ? -2.804 -23.139 -6.119 1.00 52.88 161 ILE A C 1
ATOM 1327 O O . ILE A 1 161 ? -2.581 -23.743 -5.043 1.00 52.88 161 ILE A O 1
#

InterPro domains:
  IPR000850 Adenylate kinase/UMP-CMP kinase [PR00094] (46-61)
  IPR000850 Adenylate kinase/UMP-CMP kinase [PR00094] (63-77)
  IPR000850 Adenylate kinase/UMP-CMP kinase [PTHR23359] (2-94)
  IPR000850 Adenylate kinase/UMP-CMP kinase [cd01428] (3-90)
  IPR007862 Adenylate kinase, active site lid domain [PF05191] (13-48)
  IPR027417 P-loop containing nucleoside triphosphate hydrolase [G3DSA:3.40.50.300] (1-109)
  IPR027417 P-loop containing nucleoside triphosphate hydrolase [SSF52540] (3-100)
  IPR036193 Adenylate kinase, active site lid domain superfamily [SSF57774] (12-49)

pLDDT: mean 79.12, std 19.56, range [39.0, 98.25]

Organism: NCBI:txid392032

Foldseek 3Di:
DDLVVVLQVLLQWKADVVPRDIAGVPPRAAPDHQADNPPRDGIDHDPCSDPVNSVVVVVCCVVPVVVVQVVCVVVVNDDDADPVDDPLVSVVVVLVSVVVVCPDVVVVVLVVVVVVVVDDDDDPDVCPVVCVVSVVVVVVVVVVVVVSVVVVVVCVVVVSD